Protein AF-A0A4D8PT19-F1 (afdb_monomer_lite)

Radius of gyration: 15.45 Å; chains: 1; bounding box: 46×24×42 Å

Structure (mmCIF, N/CA/C/O backbone):
data_AF-A0A4D8PT19-F1
#
_entry.id   AF-A0A4D8PT19-F1
#
loop_
_atom_site.group_PDB
_atom_site.id
_atom_site.type_symbol
_atom_site.label_atom_id
_atom_site.label_alt_id
_atom_site.label_comp_id
_atom_site.label_asym_id
_atom_site.label_entity_id
_atom_site.label_seq_id
_atom_site.pdbx_PDB_ins_code
_atom_site.Cartn_x
_atom_site.Cartn_y
_atom_site.Cartn_z
_atom_site.occupancy
_atom_site.B_iso_or_equiv
_atom_site.auth_seq_id
_atom_site.auth_comp_id
_atom_site.auth_asym_id
_atom_site.auth_atom_id
_atom_site.pdbx_PDB_model_num
ATOM 1 N N . MET A 1 1 ? 15.536 3.269 3.925 1.00 51.75 1 MET A N 1
ATOM 2 C CA . MET A 1 1 ? 15.027 3.960 2.716 1.00 51.75 1 MET A CA 1
ATOM 3 C C . MET A 1 1 ? 13.590 4.339 3.017 1.00 51.75 1 MET A C 1
ATOM 5 O O . MET A 1 1 ? 12.842 3.441 3.367 1.00 51.75 1 MET A O 1
ATOM 9 N N . ALA A 1 2 ? 13.224 5.620 2.966 1.00 67.62 2 ALA A N 1
ATOM 10 C CA . ALA A 1 2 ? 11.841 6.028 3.209 1.00 67.62 2 ALA A CA 1
ATOM 11 C C . ALA A 1 2 ? 10.970 5.651 1.999 1.00 67.62 2 ALA A C 1
ATOM 13 O O . ALA A 1 2 ? 11.301 6.021 0.869 1.00 67.62 2 ALA A O 1
ATOM 14 N N . VAL A 1 3 ? 9.898 4.890 2.227 1.00 77.38 3 VAL A N 1
ATOM 15 C CA . VAL A 1 3 ? 8.881 4.597 1.209 1.00 77.38 3 VAL A CA 1
ATOM 16 C C . VAL A 1 3 ? 7.962 5.810 1.121 1.00 77.38 3 VAL A C 1
ATOM 18 O O . VAL A 1 3 ? 7.455 6.280 2.137 1.00 77.38 3 VAL A O 1
ATOM 21 N N . ARG A 1 4 ? 7.769 6.350 -0.085 1.00 82.81 4 ARG A N 1
ATOM 22 C CA . ARG A 1 4 ? 6.775 7.405 -0.297 1.00 82.81 4 ARG A CA 1
ATOM 23 C C . ARG A 1 4 ? 5.388 6.774 -0.202 1.00 82.81 4 ARG A C 1
ATOM 25 O O . ARG A 1 4 ? 5.116 5.825 -0.932 1.00 82.81 4 ARG A O 1
ATOM 32 N N . LYS A 1 5 ? 4.555 7.300 0.695 1.00 82.81 5 LYS A N 1
ATOM 33 C CA . LYS A 1 5 ? 3.156 6.905 0.861 1.00 82.81 5 LYS A CA 1
ATOM 34 C C . LYS A 1 5 ? 2.260 8.136 0.848 1.00 82.81 5 LYS A C 1
ATOM 36 O O . LYS A 1 5 ? 2.630 9.177 1.394 1.00 82.81 5 LYS A O 1
ATOM 41 N N . THR A 1 6 ? 1.091 8.014 0.239 1.00 87.12 6 THR A N 1
ATOM 42 C CA . THR A 1 6 ? 0.016 9.005 0.338 1.00 87.12 6 THR A CA 1
ATOM 43 C C . THR A 1 6 ? -1.244 8.291 0.788 1.00 87.12 6 THR A C 1
ATOM 45 O O . THR A 1 6 ? -1.542 7.202 0.310 1.00 87.12 6 THR A O 1
ATOM 48 N N . VAL A 1 7 ? -1.955 8.885 1.743 1.00 83.44 7 VAL A N 1
ATOM 49 C CA . VAL A 1 7 ? -3.166 8.301 2.320 1.00 83.44 7 VAL A CA 1
ATOM 50 C C . VAL A 1 7 ? -4.333 9.224 2.023 1.00 83.44 7 VAL A C 1
ATOM 52 O O . VAL A 1 7 ? -4.232 10.437 2.197 1.00 83.44 7 VAL A O 1
ATOM 55 N N . SER A 1 8 ? -5.433 8.661 1.543 1.00 82.00 8 SER A N 1
ATOM 56 C CA . SER A 1 8 ? -6.677 9.385 1.294 1.00 82.00 8 SER A CA 1
ATOM 57 C C . SER A 1 8 ? -7.839 8.593 1.873 1.00 82.00 8 SER A C 1
ATOM 59 O O . SER A 1 8 ? -7.898 7.376 1.714 1.00 82.00 8 SER A O 1
ATOM 61 N N . VAL A 1 9 ? -8.750 9.282 2.554 1.00 76.69 9 VAL A N 1
ATOM 62 C CA . VAL A 1 9 ? -9.949 8.682 3.145 1.00 76.69 9 VAL A CA 1
ATOM 63 C C . VAL A 1 9 ? -11.141 9.171 2.340 1.00 76.69 9 VAL A C 1
ATOM 65 O O . VAL A 1 9 ? -11.359 10.378 2.239 1.00 76.69 9 VAL A O 1
ATOM 68 N N . ALA A 1 10 ? -11.877 8.246 1.728 1.00 70.25 10 ALA A N 1
ATOM 69 C CA . ALA A 1 10 ? -13.153 8.563 1.107 1.00 70.25 10 ALA A CA 1
ATOM 70 C C . ALA A 1 10 ? -14.252 8.421 2.160 1.00 70.25 10 ALA A C 1
ATOM 72 O O . ALA A 1 10 ? -14.459 7.336 2.708 1.00 70.25 10 ALA A O 1
ATOM 73 N N . LEU A 1 11 ? -14.928 9.532 2.435 1.00 65.38 11 LEU A N 1
ATOM 74 C CA . LEU A 1 11 ? -16.151 9.578 3.221 1.00 65.38 11 LEU A CA 1
ATOM 75 C C . LEU A 1 11 ? -17.314 9.538 2.228 1.00 65.38 11 LEU A C 1
ATOM 77 O O . LEU A 1 11 ? -17.371 10.363 1.315 1.00 65.38 11 LEU A O 1
ATOM 81 N N . ASP A 1 12 ? -18.200 8.553 2.356 1.00 57.66 12 ASP A N 1
ATOM 82 C CA . ASP A 1 12 ? -19.417 8.510 1.547 1.00 57.66 12 ASP A CA 1
ATOM 83 C C . ASP A 1 12 ? -20.401 9.544 2.123 1.00 57.66 12 ASP A C 1
ATOM 85 O O . ASP A 1 12 ? -21.110 9.285 3.091 1.00 57.66 12 ASP A O 1
ATOM 89 N N . ASP A 1 13 ? -20.390 10.758 1.569 1.00 52.28 13 ASP A N 1
ATOM 90 C CA . ASP A 1 13 ? -21.251 11.890 1.958 1.00 52.28 13 ASP A CA 1
ATOM 91 C C . ASP A 1 13 ? -22.690 11.750 1.402 1.00 52.28 13 ASP A C 1
ATOM 93 O O . ASP A 1 13 ? -23.366 12.732 1.089 1.00 52.28 13 ASP A O 1
ATOM 97 N N . LYS A 1 14 ? -23.184 10.515 1.227 1.00 51.34 14 LYS A N 1
ATOM 98 C CA . LYS A 1 14 ? -24.596 10.269 0.914 1.00 51.34 14 LYS A CA 1
ATOM 99 C C . LYS A 1 14 ? -25.399 10.116 2.198 1.00 51.34 14 LYS A C 1
ATOM 101 O O . LYS A 1 14 ? -25.636 9.020 2.696 1.00 51.34 14 LYS A O 1
ATOM 106 N N . ALA A 1 15 ? -25.861 11.258 2.693 1.00 51.19 15 ALA A N 1
ATOM 107 C CA . ALA A 1 15 ? -27.148 11.314 3.368 1.00 51.19 15 ALA A CA 1
ATOM 108 C C . ALA A 1 15 ? -28.244 10.768 2.425 1.00 51.19 15 ALA A C 1
ATOM 110 O O . ALA A 1 15 ? -28.145 10.931 1.209 1.00 51.19 15 ALA A O 1
ATOM 111 N N . ASP A 1 16 ? -29.271 10.149 3.007 1.00 50.91 16 ASP A N 1
ATOM 112 C CA . ASP A 1 16 ? -30.467 9.585 2.356 1.00 50.91 16 ASP A CA 1
ATOM 113 C C . ASP A 1 16 ? -30.345 8.148 1.805 1.00 50.91 16 ASP A C 1
ATOM 115 O O . ASP A 1 16 ? -30.548 7.914 0.619 1.00 50.91 16 ASP A O 1
ATOM 119 N N . ASP A 1 17 ? -30.041 7.170 2.664 1.00 47.53 17 ASP A N 1
ATOM 120 C CA . ASP A 1 17 ? -30.854 5.943 2.798 1.00 47.53 17 ASP A CA 1
ATOM 121 C C . ASP A 1 17 ? -30.379 5.165 4.040 1.00 47.53 17 ASP A C 1
ATOM 123 O O . ASP A 1 17 ? -29.181 4.960 4.252 1.00 47.53 17 ASP A O 1
ATOM 127 N N . GLU A 1 18 ? -31.308 4.767 4.907 1.00 51.91 18 GLU A N 1
ATOM 128 C CA . GLU A 1 18 ? -31.022 3.928 6.071 1.00 51.91 18 GLU A CA 1
ATOM 129 C C . GLU A 1 18 ? -30.251 2.655 5.661 1.00 51.91 18 GLU A C 1
ATOM 131 O O . GLU A 1 18 ? -30.661 1.932 4.758 1.00 51.91 18 GLU A O 1
ATOM 136 N N . SER A 1 19 ? -29.195 2.317 6.416 1.00 44.66 19 SER A N 1
ATOM 137 C CA . SER A 1 19 ? -28.546 0.988 6.468 1.00 44.66 19 SER A CA 1
ATOM 138 C C . SER A 1 19 ? -27.256 0.727 5.666 1.00 44.66 19 SER A C 1
ATOM 140 O O . SER A 1 19 ? -26.926 -0.433 5.411 1.00 44.66 19 SER A O 1
ATOM 142 N N . ILE A 1 20 ? -26.436 1.739 5.366 1.00 50.19 20 ILE A N 1
ATOM 143 C CA . ILE A 1 20 ? -25.015 1.501 5.041 1.00 50.19 20 ILE A CA 1
ATOM 144 C C . ILE A 1 20 ? -24.173 2.100 6.175 1.00 50.19 20 ILE A C 1
ATOM 146 O O . ILE A 1 20 ? -24.252 3.309 6.394 1.00 50.19 20 ILE A O 1
ATOM 150 N N . PRO A 1 21 ? -23.408 1.304 6.956 1.00 51.84 21 PRO A N 1
ATOM 151 C CA . PRO A 1 21 ? -22.469 1.889 7.905 1.00 51.84 21 PRO A CA 1
ATOM 152 C C . PRO A 1 21 ? -21.533 2.796 7.111 1.00 51.84 21 PRO A C 1
ATOM 154 O O . PRO A 1 21 ? -21.134 2.415 6.012 1.00 51.84 21 PRO A O 1
ATOM 157 N N . SER A 1 22 ? -21.219 3.980 7.640 1.00 53.75 22 SER A N 1
ATOM 158 C CA . SER A 1 22 ? -20.223 4.905 7.094 1.00 53.75 22 SER A CA 1
ATOM 159 C C . SER A 1 22 ? -18.870 4.192 7.001 1.00 53.75 22 SER A C 1
ATOM 161 O O . SER A 1 22 ? -18.015 4.315 7.873 1.00 53.75 22 SER A O 1
ATOM 163 N N . ASN A 1 23 ? -18.708 3.350 5.986 1.00 58.19 23 ASN A N 1
ATOM 164 C CA . ASN A 1 23 ? -17.504 2.595 5.730 1.00 58.19 23 ASN A CA 1
ATOM 165 C C . ASN A 1 23 ? -16.572 3.573 5.047 1.00 58.19 23 ASN A C 1
ATOM 167 O O . ASN A 1 23 ? -16.536 3.688 3.825 1.00 58.19 23 ASN A O 1
ATOM 171 N N . GLU A 1 24 ? -15.865 4.328 5.873 1.00 71.94 24 GLU A N 1
ATOM 172 C CA . GLU A 1 24 ? -14.724 5.105 5.442 1.00 71.94 24 GLU A CA 1
ATOM 173 C C . GLU A 1 24 ? -13.772 4.150 4.698 1.00 71.94 24 GLU A C 1
ATOM 175 O O . GLU A 1 24 ? -13.358 3.116 5.236 1.00 71.94 24 GLU A O 1
ATOM 180 N N . ILE A 1 25 ? -13.487 4.442 3.429 1.00 81.69 25 ILE A N 1
ATOM 181 C CA . ILE A 1 25 ? -12.564 3.641 2.618 1.00 81.69 25 ILE A CA 1
ATOM 182 C C . ILE A 1 25 ? -11.208 4.327 2.661 1.00 81.69 25 ILE A C 1
ATOM 184 O O . ILE A 1 25 ? -11.083 5.497 2.292 1.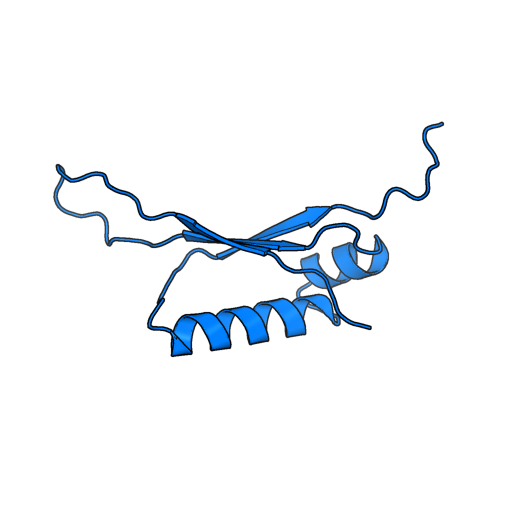00 81.69 25 ILE A O 1
ATOM 188 N N . VAL A 1 26 ? -10.176 3.590 3.069 1.00 85.44 26 VAL A N 1
ATOM 189 C CA . VAL A 1 26 ? -8.800 4.098 3.083 1.00 85.44 26 VAL A CA 1
ATOM 190 C C . VAL A 1 26 ? -8.080 3.671 1.819 1.00 85.44 26 VAL A C 1
ATOM 192 O O . VAL A 1 26 ? -7.958 2.482 1.529 1.00 85.44 26 VAL A O 1
ATOM 195 N N . PHE A 1 27 ? -7.537 4.650 1.108 1.00 89.38 27 PHE A N 1
ATOM 196 C CA . PHE A 1 27 ? -6.643 4.456 -0.022 1.00 89.38 27 PHE A CA 1
ATOM 197 C C . PHE A 1 27 ? -5.213 4.763 0.412 1.00 89.38 27 PHE A C 1
ATOM 199 O O . PHE A 1 27 ? -4.924 5.870 0.865 1.00 89.38 27 PHE A O 1
ATOM 206 N N . ILE A 1 28 ? -4.317 3.790 0.260 1.00 90.81 28 ILE A N 1
ATOM 207 C CA . ILE A 1 28 ? -2.878 3.954 0.484 1.00 90.81 28 ILE A CA 1
ATOM 208 C C . ILE A 1 28 ? -2.191 3.836 -0.870 1.00 90.81 28 ILE A C 1
ATOM 210 O O . ILE A 1 28 ? -2.129 2.749 -1.444 1.00 90.81 28 ILE A O 1
ATOM 214 N N . ASP A 1 29 ? -1.679 4.947 -1.381 1.00 91.75 29 ASP A N 1
ATOM 215 C CA . ASP A 1 29 ? -0.893 4.980 -2.608 1.00 91.75 29 ASP A CA 1
ATOM 216 C C . ASP A 1 29 ? 0.598 4.830 -2.286 1.00 91.75 29 ASP A C 1
ATOM 218 O O . ASP A 1 29 ? 1.166 5.589 -1.493 1.00 91.75 29 ASP A O 1
AT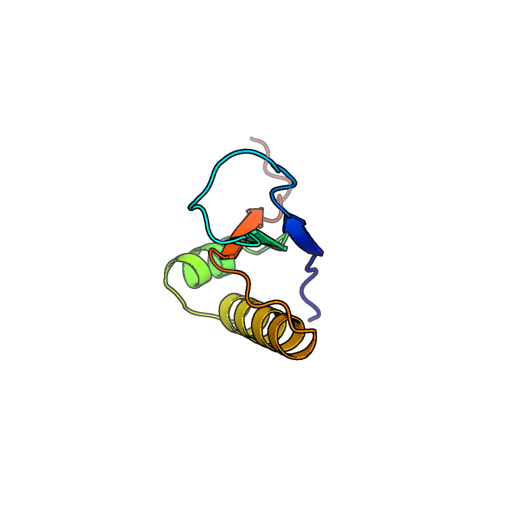OM 222 N N . LEU A 1 30 ? 1.223 3.828 -2.903 1.00 91.25 30 LEU A N 1
ATOM 223 C CA . LEU A 1 30 ? 2.648 3.526 -2.834 1.00 91.25 30 LEU A CA 1
ATOM 224 C C . LEU A 1 30 ? 3.221 3.581 -4.261 1.00 91.25 30 LEU A C 1
ATOM 226 O O . LEU A 1 30 ? 3.323 2.542 -4.929 1.00 91.25 30 LEU A O 1
ATOM 230 N N . PRO A 1 31 ? 3.599 4.772 -4.756 1.00 90.44 31 PRO A N 1
ATOM 231 C CA . PRO A 1 31 ? 4.145 4.919 -6.096 1.00 90.44 31 PRO A CA 1
ATOM 232 C C . PRO A 1 31 ? 5.610 4.474 -6.177 1.00 90.44 31 PRO A C 1
ATOM 234 O O . PRO A 1 31 ? 6.309 4.397 -5.165 1.00 90.44 31 PRO A O 1
ATOM 237 N N . ASP A 1 32 ? 6.095 4.220 -7.394 1.00 89.25 32 ASP A N 1
ATOM 238 C CA . ASP A 1 32 ? 7.513 3.973 -7.704 1.00 89.25 32 ASP A CA 1
ATOM 239 C C . ASP A 1 32 ? 8.141 2.773 -6.972 1.00 89.25 32 ASP A C 1
ATOM 241 O O . ASP A 1 32 ? 9.320 2.778 -6.595 1.00 89.25 32 ASP A O 1
ATOM 245 N N . GLN A 1 33 ? 7.367 1.705 -6.791 1.00 91.19 33 GLN A N 1
ATOM 246 C CA . GLN A 1 33 ? 7.817 0.506 -6.090 1.00 91.19 33 GLN A CA 1
ATOM 247 C C . GLN A 1 33 ? 8.551 -0.458 -7.017 1.00 91.19 33 GLN A C 1
ATOM 249 O O . GLN A 1 33 ? 8.286 -0.554 -8.218 1.00 91.19 33 GLN A O 1
ATOM 254 N N . LYS A 1 34 ? 9.488 -1.232 -6.464 1.00 90.69 34 LYS A N 1
ATOM 255 C CA . LYS A 1 34 ? 10.164 -2.272 -7.246 1.00 90.69 34 LYS A CA 1
ATOM 256 C C . LYS A 1 34 ? 9.158 -3.378 -7.591 1.00 90.69 34 LYS A C 1
ATOM 258 O O . LYS A 1 34 ? 8.430 -3.824 -6.703 1.00 90.69 34 LYS A O 1
ATOM 263 N N . PRO A 1 35 ? 9.171 -3.935 -8.818 1.00 90.81 35 PRO A N 1
ATOM 264 C CA . PRO A 1 35 ? 8.262 -5.021 -9.195 1.00 90.81 35 PRO A CA 1
ATOM 265 C C . PRO A 1 35 ? 8.328 -6.242 -8.265 1.00 90.81 35 PRO A C 1
ATOM 267 O O . PRO A 1 35 ? 7.319 -6.906 -8.033 1.00 90.81 35 PRO A O 1
ATOM 270 N N . ARG A 1 36 ? 9.512 -6.542 -7.711 1.00 90.56 36 ARG A N 1
ATOM 271 C CA . ARG A 1 36 ? 9.695 -7.603 -6.707 1.00 90.56 36 ARG A CA 1
ATOM 272 C C . ARG A 1 36 ? 8.902 -7.321 -5.431 1.00 90.56 36 ARG A C 1
ATOM 274 O O . ARG A 1 36 ? 8.259 -8.234 -4.920 1.00 90.56 36 ARG A O 1
ATOM 281 N N . ASP A 1 37 ? 8.935 -6.084 -4.956 1.00 91.50 37 ASP A N 1
ATOM 282 C CA . ASP A 1 37 ? 8.296 -5.685 -3.704 1.00 91.50 37 ASP A CA 1
ATOM 283 C C . ASP A 1 37 ? 6.771 -5.639 -3.878 1.00 91.50 37 ASP A C 1
ATOM 285 O O . ASP A 1 37 ? 6.048 -6.140 -3.024 1.00 91.50 37 ASP A O 1
ATOM 289 N N . ILE A 1 38 ? 6.275 -5.201 -5.045 1.00 91.81 38 ILE A N 1
ATOM 290 C CA . ILE A 1 38 ? 4.848 -5.305 -5.412 1.00 91.81 38 ILE A CA 1
ATOM 291 C C . ILE A 1 38 ? 4.392 -6.773 -5.438 1.00 91.81 38 ILE A C 1
ATOM 293 O O . ILE A 1 38 ? 3.330 -7.115 -4.918 1.00 91.81 38 ILE A O 1
ATOM 297 N N . LYS A 1 39 ? 5.187 -7.674 -6.034 1.00 93.00 39 LYS A N 1
ATOM 298 C CA . LYS A 1 39 ? 4.874 -9.115 -6.053 1.00 93.00 39 LYS A CA 1
ATOM 299 C C . LYS A 1 39 ? 4.859 -9.720 -4.648 1.00 93.00 39 LYS A C 1
ATOM 301 O O . LYS A 1 39 ? 4.043 -10.604 -4.401 1.00 93.00 39 LYS A O 1
ATOM 306 N N . ALA A 1 40 ? 5.751 -9.280 -3.761 1.00 93.56 40 ALA A N 1
ATOM 307 C CA . ALA A 1 40 ? 5.773 -9.713 -2.367 1.00 93.56 40 ALA A CA 1
ATOM 308 C C . ALA A 1 40 ? 4.541 -9.196 -1.607 1.00 93.56 40 ALA A C 1
ATOM 310 O O . ALA A 1 40 ? 3.852 -9.989 -0.968 1.00 93.56 40 ALA A O 1
ATOM 311 N N . LEU A 1 41 ? 4.188 -7.918 -1.784 1.00 93.62 41 LEU A N 1
ATOM 312 C CA . LEU A 1 41 ? 3.009 -7.294 -1.179 1.00 93.62 41 LEU A CA 1
ATOM 313 C C . LEU A 1 41 ? 1.717 -8.039 -1.535 1.00 93.62 41 LEU A C 1
ATOM 315 O O . LEU A 1 41 ? 0.918 -8.339 -0.656 1.00 93.62 41 LEU A O 1
ATOM 319 N N . ARG A 1 42 ? 1.543 -8.433 -2.805 1.00 91.19 42 ARG A N 1
ATOM 320 C CA . ARG A 1 42 ? 0.387 -9.238 -3.255 1.00 91.19 42 ARG A CA 1
ATOM 321 C C . ARG A 1 42 ? 0.279 -10.605 -2.574 1.00 91.19 42 ARG A C 1
ATOM 323 O O . ARG A 1 42 ? -0.789 -11.205 -2.588 1.00 91.19 42 ARG A O 1
ATOM 330 N N . LYS A 1 43 ? 1.377 -11.112 -2.013 1.00 94.44 43 LYS A N 1
ATOM 331 C CA . LYS A 1 43 ? 1.425 -12.359 -1.237 1.00 94.44 43 LYS A CA 1
ATOM 332 C C . LYS A 1 43 ? 1.321 -12.115 0.272 1.00 94.44 43 LYS A C 1
ATOM 334 O O . LYS A 1 43 ? 1.488 -13.061 1.034 1.00 94.44 43 LYS A O 1
ATOM 339 N N . GLY A 1 44 ? 1.105 -10.871 0.702 1.00 92.69 44 GLY A N 1
ATOM 340 C CA . GLY A 1 44 ? 1.129 -10.495 2.113 1.00 92.69 44 GLY A CA 1
ATOM 341 C C . GLY A 1 44 ? 2.522 -10.601 2.732 1.00 92.69 44 GLY A C 1
ATOM 342 O O . GLY A 1 44 ? 2.643 -10.919 3.909 1.00 92.69 44 GLY A O 1
ATOM 343 N N . GLN A 1 45 ? 3.586 -10.374 1.952 1.00 92.31 45 GLN A N 1
ATOM 344 C CA . GLN A 1 45 ? 4.970 -10.467 2.422 1.00 92.31 45 GLN A CA 1
ATOM 345 C C . GLN A 1 45 ? 5.805 -9.233 2.069 1.00 92.31 45 GLN A C 1
ATOM 347 O O . GLN A 1 45 ? 5.530 -8.511 1.111 1.00 92.31 45 GLN A O 1
ATOM 352 N N . GLY A 1 46 ? 6.915 -9.072 2.788 1.00 91.62 46 GLY A N 1
ATOM 353 C CA . GLY A 1 46 ? 7.943 -8.085 2.479 1.00 91.62 46 GLY A CA 1
ATOM 354 C C . GLY A 1 46 ? 7.672 -6.697 3.067 1.00 91.62 46 GLY A C 1
ATOM 355 O O . GLY A 1 46 ? 6.665 -6.479 3.738 1.00 91.62 46 GLY A O 1
ATOM 356 N N . PRO A 1 47 ? 8.572 -5.741 2.795 1.00 88.94 47 PRO A N 1
ATOM 357 C CA . PRO A 1 47 ? 8.629 -4.475 3.527 1.00 88.94 47 PRO A CA 1
ATOM 358 C C . PRO A 1 47 ? 7.414 -3.571 3.289 1.00 88.94 47 PRO A C 1
ATOM 360 O O . PRO A 1 47 ? 7.061 -2.773 4.145 1.00 88.94 47 PRO A O 1
ATOM 363 N N . LEU A 1 48 ? 6.735 -3.692 2.142 1.00 91.94 48 LEU A N 1
ATOM 364 C CA . LEU A 1 48 ? 5.544 -2.882 1.867 1.00 91.94 48 LEU A CA 1
ATOM 365 C C . LEU A 1 48 ? 4.351 -3.265 2.748 1.00 91.94 48 LEU A C 1
ATOM 367 O O . LEU A 1 48 ? 3.486 -2.429 2.976 1.00 91.94 48 LEU A O 1
ATOM 371 N N . VAL A 1 49 ? 4.304 -4.499 3.255 1.00 92.88 49 VAL A N 1
ATOM 372 C CA . VAL A 1 49 ? 3.258 -4.920 4.197 1.00 92.88 49 VAL A CA 1
ATOM 373 C C . VAL A 1 49 ? 3.437 -4.213 5.530 1.00 92.88 49 VAL A C 1
ATOM 375 O O . VAL A 1 49 ? 2.464 -3.706 6.072 1.00 92.88 49 VAL A O 1
ATOM 378 N N . GLU A 1 50 ? 4.674 -4.136 6.020 1.00 91.38 50 GLU A N 1
ATOM 379 C CA . GLU A 1 50 ? 5.005 -3.423 7.258 1.00 91.38 50 GLU A CA 1
ATOM 380 C C . GLU A 1 50 ? 4.580 -1.955 7.157 1.00 91.38 50 GLU 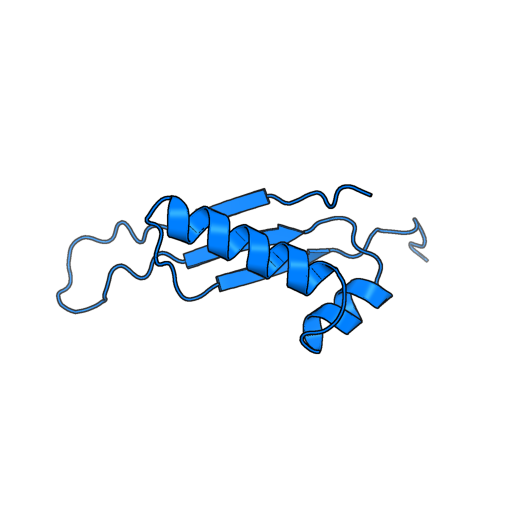A C 1
ATOM 382 O O . GLU A 1 50 ? 3.889 -1.457 8.038 1.00 91.38 50 GLU A O 1
ATOM 387 N N . VAL A 1 51 ? 4.874 -1.303 6.025 1.00 91.06 51 VAL A N 1
ATOM 388 C CA . VAL A 1 51 ? 4.451 0.083 5.762 1.00 91.06 51 VAL A CA 1
ATOM 389 C C . VAL A 1 51 ? 2.928 0.227 5.772 1.00 91.06 51 VAL A C 1
ATOM 391 O O . VAL A 1 51 ? 2.405 1.193 6.325 1.00 91.06 51 VAL A O 1
ATOM 394 N N . VAL A 1 52 ? 2.195 -0.705 5.155 1.00 90.50 52 VAL A N 1
ATOM 395 C CA . VAL A 1 52 ? 0.724 -0.674 5.158 1.00 90.50 52 VAL A CA 1
ATOM 396 C C . VAL A 1 52 ? 0.189 -0.837 6.579 1.00 90.50 52 VAL A C 1
ATOM 398 O O . VAL A 1 52 ? -0.670 -0.059 6.978 1.00 90.50 52 VAL A O 1
ATOM 401 N N . LEU A 1 53 ? 0.711 -1.789 7.355 1.00 90.88 53 LEU A N 1
ATOM 402 C CA . LEU A 1 53 ? 0.282 -2.024 8.736 1.00 90.88 53 LEU A CA 1
ATOM 403 C C . LEU A 1 53 ? 0.558 -0.819 9.637 1.00 90.88 53 LEU A C 1
ATOM 405 O O . LEU A 1 53 ? -0.358 -0.360 10.309 1.00 90.88 53 LEU A O 1
ATOM 409 N N . GLU A 1 54 ? 1.761 -0.253 9.575 1.00 91.94 54 GLU A N 1
ATOM 410 C CA . GLU A 1 54 ? 2.126 0.961 10.316 1.00 91.94 54 GLU A CA 1
ATOM 411 C C . GLU A 1 54 ? 1.186 2.125 9.965 1.00 91.94 54 GLU A C 1
ATOM 413 O O . GLU A 1 54 ? 0.686 2.827 10.837 1.00 91.94 54 GLU A O 1
ATOM 418 N N . THR A 1 55 ? 0.855 2.283 8.681 1.00 89.56 55 THR A N 1
ATOM 419 C CA . THR A 1 55 ? -0.098 3.311 8.233 1.00 89.56 55 THR A CA 1
ATOM 420 C C . THR A 1 55 ? -1.504 3.075 8.786 1.00 89.56 55 THR A C 1
ATOM 422 O O . THR A 1 55 ? -2.206 4.025 9.121 1.00 89.56 55 THR A O 1
ATOM 425 N N . LEU A 1 56 ? -1.938 1.819 8.897 1.00 88.44 56 LEU A N 1
ATOM 426 C CA . LEU A 1 56 ? -3.231 1.492 9.497 1.00 88.44 56 LEU A CA 1
ATOM 427 C C . LEU A 1 56 ? -3.244 1.727 11.008 1.00 88.44 56 LEU A C 1
ATOM 429 O O . LEU A 1 56 ? -4.262 2.173 11.530 1.00 88.44 56 LEU A O 1
ATOM 433 N N . GLU A 1 57 ? -2.139 1.467 11.703 1.00 89.31 57 GLU A N 1
ATOM 434 C CA . GLU A 1 57 ? -1.992 1.788 1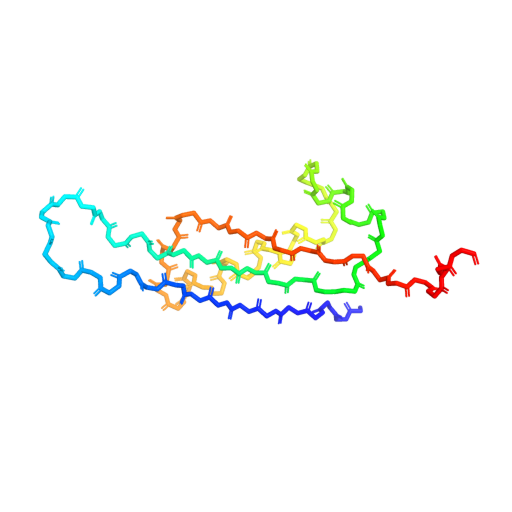3.126 1.00 89.31 57 GLU A CA 1
ATOM 435 C C . GLU A 1 57 ? -2.052 3.303 13.365 1.00 89.31 57 GLU A C 1
ATOM 437 O O . GLU A 1 57 ? -2.781 3.751 14.251 1.00 89.31 57 GLU A O 1
ATOM 442 N N . GLU A 1 58 ? -1.376 4.102 12.530 1.00 88.56 58 GLU A N 1
ATOM 443 C CA . GLU A 1 58 ? -1.451 5.572 12.552 1.00 88.56 58 GLU A CA 1
ATOM 444 C C . GLU A 1 58 ? -2.896 6.069 12.368 1.00 88.56 58 GLU A C 1
ATOM 446 O O . GLU A 1 58 ? -3.361 6.941 13.106 1.00 88.56 58 GLU A O 1
ATOM 451 N N . LEU A 1 59 ? -3.635 5.492 11.415 1.00 84.88 59 LEU A N 1
ATOM 452 C CA . LEU A 1 59 ? -5.033 5.848 11.156 1.00 84.88 59 LEU A CA 1
ATOM 453 C C . LEU A 1 59 ? -5.960 5.441 12.305 1.00 84.88 59 LEU A C 1
ATOM 455 O O . LEU A 1 59 ? -6.807 6.232 12.721 1.00 84.88 59 LEU A O 1
ATOM 459 N N . GLN A 1 60 ? -5.775 4.249 12.873 1.00 85.31 60 GLN A N 1
ATOM 460 C CA . GLN A 1 60 ? -6.542 3.818 14.042 1.00 85.31 60 GLN A CA 1
ATOM 461 C C . GLN A 1 60 ? -6.275 4.710 15.256 1.00 85.31 60 GLN A C 1
ATOM 463 O O . GLN A 1 60 ? -7.213 5.039 15.984 1.00 85.31 60 GLN A O 1
ATOM 468 N N . ALA A 1 61 ? -5.028 5.145 15.457 1.00 85.75 61 ALA A N 1
ATOM 469 C CA . ALA A 1 61 ? -4.676 6.107 16.498 1.00 85.75 61 ALA A CA 1
ATOM 470 C C . ALA A 1 61 ? -5.340 7.476 16.269 1.00 85.75 61 ALA A C 1
ATOM 472 O O . ALA A 1 61 ? -5.716 8.143 17.232 1.00 85.75 61 ALA A O 1
ATOM 473 N N . ALA A 1 62 ? -5.555 7.864 15.008 1.00 83.81 62 ALA A N 1
ATOM 474 C CA . ALA A 1 62 ? -6.334 9.042 14.625 1.00 83.81 62 ALA A CA 1
ATOM 475 C C . ALA A 1 62 ? -7.863 8.843 14.733 1.00 83.81 62 ALA A C 1
ATOM 477 O O . ALA A 1 62 ? -8.621 9.767 14.445 1.00 83.81 62 ALA A O 1
ATOM 478 N N . GLY A 1 63 ? -8.329 7.663 15.159 1.00 79.62 63 GLY A N 1
ATOM 479 C CA . GLY A 1 63 ? -9.749 7.339 15.318 1.00 79.62 63 GLY A CA 1
ATOM 480 C C . GLY A 1 63 ? -10.442 6.853 14.042 1.00 79.62 63 GLY A C 1
ATOM 481 O O . GLY A 1 63 ? -11.636 6.566 14.080 1.00 79.62 63 GLY A O 1
ATOM 482 N N . ILE A 1 64 ? -9.701 6.709 12.942 1.00 79.12 64 ILE A N 1
ATOM 483 C CA . ILE A 1 64 ? -10.202 6.266 11.639 1.00 79.12 64 ILE A CA 1
ATOM 484 C C . ILE A 1 64 ? -10.265 4.736 11.652 1.00 79.12 64 ILE A C 1
ATOM 486 O O . ILE A 1 64 ? -9.250 4.040 11.564 1.00 79.12 64 ILE A O 1
ATOM 490 N N . LYS A 1 65 ? -11.477 4.192 11.791 1.00 70.25 65 LYS A N 1
ATOM 491 C CA . LYS A 1 65 ? -11.750 2.743 11.748 1.00 70.25 65 LYS A CA 1
ATOM 492 C C . LYS A 1 65 ? -12.287 2.355 10.374 1.00 70.25 65 LYS A C 1
ATOM 494 O O . LYS A 1 65 ? -13.358 1.776 10.244 1.00 70.25 65 LYS A O 1
ATOM 499 N N . SER A 1 66 ? -11.528 2.707 9.348 1.00 64.88 66 SER A N 1
ATOM 500 C CA . SER A 1 66 ? -11.891 2.476 7.955 1.00 64.88 66 SER A CA 1
ATOM 501 C C . SER A 1 66 ? -11.619 1.040 7.515 1.00 64.88 66 SER A C 1
ATOM 503 O O . SER A 1 66 ? -10.476 0.573 7.530 1.00 64.88 66 SER A O 1
ATOM 505 N N . GLN A 1 67 ? -12.666 0.355 7.065 1.00 73.38 67 GLN A N 1
ATOM 506 C CA . GLN A 1 67 ? -12.572 -0.826 6.214 1.00 73.38 67 GLN A CA 1
ATOM 507 C C . GLN A 1 67 ? -13.649 -0.715 5.127 1.00 73.38 67 GLN A C 1
ATOM 509 O O . GLN A 1 67 ? -14.790 -0.385 5.451 1.00 73.38 67 GLN A O 1
ATOM 514 N N . PRO A 1 68 ? -13.343 -1.031 3.856 1.00 76.06 68 PRO A N 1
ATOM 515 C CA . PRO A 1 68 ? -12.117 -1.666 3.351 1.00 76.06 68 PRO A CA 1
ATOM 516 C C . PRO A 1 68 ? -10.891 -0.738 3.201 1.00 76.06 68 PRO A C 1
ATOM 518 O O . PRO A 1 68 ? -11.009 0.480 3.097 1.00 76.06 68 PRO A O 1
ATOM 521 N N . VAL A 1 69 ? -9.699 -1.351 3.145 1.00 86.06 69 VAL A N 1
ATOM 522 C CA . VAL A 1 69 ? -8.414 -0.694 2.829 1.00 86.06 69 VAL A CA 1
ATOM 523 C C . VAL A 1 69 ? -7.984 -1.101 1.423 1.00 86.06 69 VAL A C 1
ATOM 525 O O . VAL A 1 69 ? -7.858 -2.289 1.123 1.00 86.06 69 VAL A O 1
ATOM 528 N N . VAL A 1 70 ? -7.722 -0.119 0.568 1.00 89.38 70 VAL A N 1
ATOM 529 C CA . VAL A 1 70 ? -7.263 -0.304 -0.809 1.00 89.38 70 VAL A CA 1
ATOM 530 C C . VAL A 1 70 ? -5.828 0.195 -0.923 1.00 89.38 70 VAL A C 1
ATOM 532 O O . VAL A 1 70 ? -5.547 1.369 -0.697 1.00 89.38 70 VAL A O 1
ATOM 535 N N . VAL A 1 71 ? -4.910 -0.692 -1.305 1.00 91.31 71 VAL A N 1
ATOM 536 C CA . VAL A 1 71 ? -3.508 -0.328 -1.546 1.00 91.31 71 VAL A CA 1
ATOM 537 C C . VAL A 1 71 ? -3.268 -0.221 -3.047 1.00 91.31 71 VAL A C 1
ATOM 539 O O . VAL A 1 71 ? -3.367 -1.211 -3.777 1.00 91.31 71 VAL A O 1
ATOM 542 N N . ILE A 1 72 ? -2.945 0.981 -3.509 1.00 92.50 72 ILE A N 1
ATOM 543 C CA . ILE A 1 72 ? -2.610 1.277 -4.901 1.00 92.50 72 ILE A CA 1
ATOM 544 C C . ILE A 1 72 ? -1.088 1.253 -5.013 1.00 92.50 72 ILE A C 1
ATOM 546 O O . ILE A 1 72 ? -0.385 1.867 -4.218 1.00 92.50 72 ILE A O 1
ATOM 550 N N . THR A 1 73 ? -0.562 0.499 -5.978 1.00 91.25 73 THR A N 1
ATOM 551 C CA . THR A 1 73 ? 0.886 0.431 -6.217 1.00 91.25 73 THR A CA 1
ATOM 552 C C . THR A 1 73 ? 1.191 0.661 -7.683 1.00 91.25 73 THR A C 1
ATOM 554 O O . THR A 1 73 ? 0.525 0.098 -8.555 1.00 91.25 73 THR A O 1
ATOM 557 N N . SER A 1 74 ? 2.230 1.444 -7.958 1.00 89.56 74 SER A N 1
ATOM 558 C CA . SER A 1 74 ? 2.798 1.577 -9.297 1.00 89.56 74 SER A CA 1
ATOM 559 C C . SER A 1 74 ? 4.228 1.054 -9.309 1.00 89.56 74 SER A C 1
ATOM 561 O O . SER A 1 74 ? 4.996 1.234 -8.360 1.00 89.56 74 SER A O 1
ATOM 563 N N . ALA A 1 75 ? 4.584 0.341 -10.377 1.00 86.75 75 ALA A N 1
ATOM 564 C CA . ALA A 1 75 ? 5.963 -0.064 -10.576 1.00 86.75 75 ALA A CA 1
ATOM 565 C C . ALA A 1 75 ? 6.788 1.164 -10.954 1.00 86.75 75 ALA A C 1
ATOM 567 O O . ALA A 1 75 ? 6.370 1.957 -11.799 1.00 86.75 75 ALA A O 1
ATOM 568 N N . LYS A 1 76 ? 7.981 1.287 -10.369 1.00 81.19 76 LYS A N 1
ATOM 569 C CA . LYS A 1 76 ? 8.969 2.249 -10.841 1.00 81.19 76 LYS A CA 1
ATOM 570 C C . LYS A 1 76 ? 9.218 1.969 -12.318 1.00 81.19 76 LYS A C 1
ATOM 572 O O . LYS A 1 76 ? 9.702 0.890 -12.660 1.00 81.19 76 LYS A O 1
ATOM 577 N N . SER A 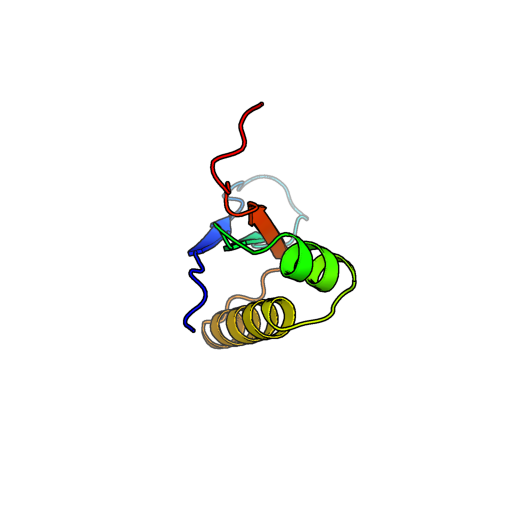1 77 ? 8.868 2.928 -13.168 1.00 69.44 77 SER A N 1
ATOM 578 C CA . SER A 1 77 ? 9.200 2.859 -14.585 1.00 69.44 77 SER A CA 1
ATOM 579 C C . SER A 1 77 ? 10.721 2.910 -14.679 1.00 69.44 77 SER A C 1
ATOM 581 O O . SER A 1 77 ? 11.336 3.904 -14.299 1.00 69.44 77 SER A O 1
ATOM 583 N N . ASP A 1 78 ? 11.346 1.828 -15.127 1.00 64.12 78 ASP A N 1
ATOM 584 C CA . ASP A 1 78 ? 12.794 1.774 -15.356 1.00 64.12 78 ASP A CA 1
ATOM 585 C C . ASP A 1 78 ? 13.199 2.482 -16.661 1.00 64.12 78 ASP A C 1
ATOM 587 O O . ASP A 1 78 ? 14.352 2.419 -17.074 1.00 64.12 78 ASP A O 1
ATOM 591 N N . GLY A 1 79 ? 12.257 3.183 -17.300 1.00 57.00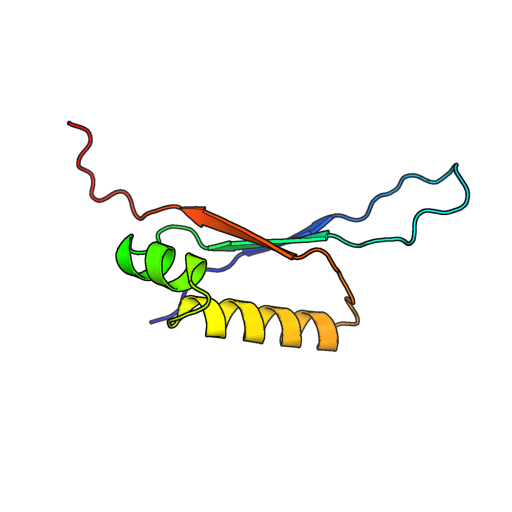 79 GLY A N 1
ATOM 592 C CA . GLY A 1 79 ? 12.465 3.840 -18.581 1.00 57.00 79 GLY A CA 1
ATOM 593 C C . GLY A 1 79 ? 12.477 2.873 -19.764 1.00 57.00 79 GLY A C 1
ATOM 594 O O . GLY A 1 79 ? 12.648 3.339 -20.886 1.00 57.00 79 GLY A O 1
ATOM 595 N N . SER A 1 80 ? 12.254 1.567 -19.566 1.00 51.03 80 SER A N 1
ATOM 596 C CA . SER A 1 80 ? 12.126 0.617 -20.672 1.00 51.03 80 SER A CA 1
ATOM 597 C C . SER A 1 80 ? 10.700 0.620 -21.235 1.00 51.03 80 SER A C 1
ATOM 599 O O . SER A 1 80 ? 9.893 -0.285 -21.043 1.00 51.03 80 SER A O 1
ATOM 601 N N . PHE A 1 81 ? 10.372 1.699 -21.944 1.00 51.66 81 PHE A N 1
ATOM 602 C CA . PHE A 1 81 ? 9.326 1.656 -22.959 1.00 51.66 81 PHE A CA 1
ATOM 603 C C . PHE A 1 81 ? 9.978 1.232 -24.278 1.00 51.66 81 PHE A C 1
ATOM 605 O O . PHE A 1 81 ? 10.474 2.096 -24.989 1.00 51.66 81 PHE A O 1
ATOM 612 N N . TRP A 1 82 ? 9.899 -0.074 -24.563 1.00 46.53 82 TRP A N 1
ATOM 613 C CA . TRP A 1 82 ? 10.179 -0.748 -25.845 1.00 46.53 82 TRP A CA 1
ATOM 614 C C . TRP A 1 82 ? 11.617 -0.689 -26.382 1.00 46.53 82 TRP A C 1
ATOM 616 O O . TRP A 1 82 ? 12.178 0.409 -26.573 1.00 46.53 82 TRP A O 1
#

InterPro domains:
  IPR045680 Protein of unknown function DUF6200 [PF19702] (21-76)

Foldseek 3Di:
DDFDKDKDWDFPPDDDDPDDPRQTEIEIEGEADAPVQVVQVVVCHDDVNVVVVVVVVVCVVVVNPHPDYHYHYYHRCPVPPD

Secondary structure (DSSP, 8-state):
-PPP-EEEEE-----S-TT----PEEEEEEEEE-HHHHHHHTTT-SHHHHHHHHHHHHHHHTT----SEEEEEEE---S---

Sequence (82 aa):
MAVRKTVSVALDDKADDESIPSNEIVFIDLPDQKPRDIKALRKGQGPLVEVVLETLEELQAAGIKSQPVVVITSAKSDGSFW

pLDDT: mean 78.49, std 15.56, range [44.66, 94.44]

Organism: NCBI:txid2970906